Protein AF-A0A955N8J8-F1 (afdb_monomer_lite)

pLDDT: mean 76.8, std 11.46, range [39.5, 91.5]

Radius of gyration: 20.12 Å; chains: 1; bounding box: 61×29×52 Å

Secondary structure (DSSP, 8-state):
-HHHHHTTHHHHHHHHHHHHHHH-HHHHHHHHSSHHHHHHHHHHHHHHHHHHHHHHHHHHHHHTSTTTHHHHHHHHHHHHHHHHHHHHHH--SS----HHHHHHTTSSS-TTTHHHHSHHHHHHHHHHHHHHHHHHHHHHHHTT----STTHHHHHHHH-

Sequence (160 aa):
LGVAFLIPLPFAGYWLMREVYAYRQQMGITLMGGLLAWLFIIQATMIGILFLTTNYYLWQALGRMTGGERFQKYIKYLVFILVVGLLVFITPHTIVMTPAELKAMGGQQHPVLGNYGVMSAKNGGINAIIMTTVLSFIWYQRGNRVPTVSWAKFGNIFMG

Structure (mmCIF, N/CA/C/O backbone):
data_AF-A0A955N8J8-F1
#
_entry.id   AF-A0A955N8J8-F1
#
loop_
_atom_site.group_PDB
_atom_site.id
_atom_site.type_symbol
_atom_site.label_atom_id
_atom_site.label_alt_id
_atom_site.label_comp_id
_atom_site.label_asym_id
_atom_site.label_entity_id
_atom_site.label_seq_id
_atom_site.pdbx_PDB_ins_code
_atom_site.Cartn_x
_atom_site.Cartn_y
_atom_site.Cartn_z
_atom_site.occupancy
_atom_site.B_iso_or_equiv
_atom_site.auth_seq_id
_atom_site.auth_comp_id
_atom_site.auth_asym_id
_atom_site.auth_atom_id
_atom_site.pdbx_PDB_model_num
ATOM 1 N N . LEU A 1 1 ? -12.964 12.298 6.471 1.00 57.78 1 LEU A N 1
ATOM 2 C CA . LEU A 1 1 ? -12.654 13.138 5.292 1.00 57.78 1 LEU A CA 1
ATOM 3 C C . LEU A 1 1 ? -11.274 12.816 4.716 1.00 57.78 1 LEU A C 1
ATOM 5 O O . LEU A 1 1 ? -11.236 12.391 3.574 1.00 57.78 1 LEU A O 1
ATOM 9 N N . GLY A 1 2 ? -10.181 12.878 5.492 1.00 69.94 2 GLY A N 1
ATOM 10 C CA . GLY A 1 2 ? -8.813 12.610 4.991 1.00 69.94 2 GLY A CA 1
ATOM 11 C C . GLY A 1 2 ? -8.597 11.276 4.251 1.00 69.94 2 GLY A C 1
ATOM 12 O O . GLY A 1 2 ? -7.983 11.261 3.194 1.00 69.94 2 GLY A O 1
ATOM 13 N N . VAL A 1 3 ? -9.175 10.170 4.738 1.00 75.25 3 VAL A N 1
ATOM 14 C CA . VAL A 1 3 ? -9.024 8.835 4.115 1.00 75.25 3 VAL A CA 1
ATOM 15 C C . VAL A 1 3 ? -9.585 8.773 2.686 1.00 75.25 3 VAL A C 1
ATOM 17 O O . VAL A 1 3 ? -9.039 8.069 1.843 1.00 75.25 3 VAL A O 1
ATOM 20 N N . ALA A 1 4 ? -10.640 9.535 2.382 1.00 76.44 4 ALA A N 1
ATOM 21 C CA . ALA A 1 4 ? -11.253 9.532 1.053 1.00 76.44 4 ALA A CA 1
ATOM 22 C C . ALA A 1 4 ? -10.333 10.154 -0.015 1.00 76.44 4 ALA A C 1
ATOM 24 O O . ALA A 1 4 ? -10.355 9.725 -1.165 1.00 76.44 4 ALA A O 1
ATOM 25 N N . PHE A 1 5 ? -9.476 11.104 0.375 1.00 82.31 5 PHE A N 1
ATOM 26 C CA . PHE A 1 5 ? -8.500 11.730 -0.520 1.00 82.31 5 PHE A CA 1
ATOM 27 C C . PHE A 1 5 ? -7.321 10.814 -0.875 1.00 82.31 5 PHE A C 1
ATOM 29 O O . PHE A 1 5 ? -6.619 11.088 -1.843 1.00 82.31 5 PHE A O 1
ATOM 36 N N . LEU A 1 6 ? -7.115 9.712 -0.143 1.00 82.81 6 LEU A N 1
ATOM 37 C CA . LEU A 1 6 ? -6.054 8.745 -0.447 1.00 82.81 6 LEU A CA 1
ATOM 38 C C . LEU A 1 6 ? -6.413 7.817 -1.613 1.00 82.81 6 LEU A C 1
ATOM 40 O O . LEU A 1 6 ? -5.524 7.351 -2.318 1.00 82.81 6 LEU A O 1
ATOM 44 N N . ILE A 1 7 ? -7.707 7.563 -1.833 1.00 84.25 7 ILE A N 1
ATOM 45 C CA . ILE A 1 7 ? -8.207 6.644 -2.866 1.00 84.25 7 ILE A CA 1
ATOM 46 C C . ILE A 1 7 ? -7.763 7.043 -4.285 1.00 84.25 7 ILE A C 1
ATOM 48 O O . ILE A 1 7 ? -7.308 6.156 -4.998 1.00 84.25 7 ILE A O 1
ATOM 52 N N . PRO A 1 8 ? -7.849 8.314 -4.729 1.00 85.06 8 PRO A N 1
ATOM 53 C CA . PRO A 1 8 ? -7.449 8.689 -6.088 1.00 85.06 8 PRO A CA 1
ATOM 54 C C . PRO A 1 8 ? -5.929 8.707 -6.331 1.00 85.06 8 PRO A C 1
ATOM 56 O O . PRO A 1 8 ? -5.512 8.658 -7.488 1.00 85.06 8 PRO A O 1
ATOM 59 N N . LEU A 1 9 ? -5.091 8.759 -5.285 1.00 84.94 9 LEU A N 1
ATOM 60 C CA . LEU A 1 9 ? -3.635 8.933 -5.424 1.00 84.94 9 LEU A CA 1
ATOM 61 C C . LEU A 1 9 ? -2.956 7.880 -6.318 1.00 84.94 9 LEU A C 1
ATOM 63 O O . LEU A 1 9 ? -2.168 8.270 -7.181 1.00 84.94 9 LEU A O 1
ATOM 67 N N . PRO A 1 10 ? -3.253 6.573 -6.196 1.00 82.25 10 PRO A N 1
ATOM 68 C CA . PRO A 1 10 ? -2.631 5.567 -7.049 1.00 82.25 10 PRO A CA 1
ATOM 69 C C . PRO A 1 10 ? -3.097 5.653 -8.506 1.00 82.25 10 PRO A C 1
ATOM 71 O O . PRO A 1 10 ? -2.347 5.290 -9.406 1.00 82.25 10 PRO A O 1
ATOM 74 N N . PHE A 1 11 ? -4.315 6.146 -8.755 1.00 82.88 11 PHE A N 1
ATOM 75 C CA . PHE A 1 11 ? -4.902 6.219 -10.096 1.00 82.88 11 PHE A CA 1
ATOM 76 C C . PHE A 1 11 ? -4.334 7.364 -10.936 1.00 82.88 11 PHE A C 1
ATOM 78 O O . PHE A 1 11 ? -4.260 7.238 -12.157 1.00 82.88 11 PHE A O 1
ATOM 85 N N . ALA A 1 12 ? -3.878 8.448 -10.302 1.00 83.88 12 ALA A N 1
ATOM 86 C CA . ALA A 1 12 ? -3.279 9.584 -11.001 1.00 83.88 12 ALA A CA 1
ATOM 87 C C . ALA A 1 12 ? -2.066 9.167 -11.857 1.00 83.88 12 ALA A C 1
ATOM 89 O O . ALA A 1 12 ? -1.945 9.584 -13.009 1.00 83.88 12 ALA A O 1
ATOM 90 N N . GLY A 1 13 ? -1.212 8.279 -11.332 1.00 79.00 13 GLY A N 1
ATOM 91 C CA . GLY A 1 13 ? -0.066 7.739 -12.069 1.00 79.00 13 GLY A CA 1
ATOM 92 C C . GLY A 1 13 ? -0.472 6.883 -13.273 1.00 79.00 13 GLY A C 1
ATOM 93 O O . GLY A 1 13 ? 0.113 7.015 -14.347 1.00 79.00 13 GLY A O 1
ATOM 94 N N . TYR A 1 14 ? -1.516 6.057 -13.136 1.00 82.44 14 TYR A N 1
ATOM 95 C CA . TYR A 1 14 ? -2.052 5.269 -14.254 1.00 82.44 14 TYR A CA 1
ATOM 96 C C . TYR A 1 14 ? -2.639 6.155 -15.352 1.00 82.44 14 TYR A C 1
ATOM 98 O O . TYR A 1 14 ? -2.435 5.877 -16.534 1.00 82.44 14 TYR A O 1
ATOM 106 N N . TRP A 1 15 ? -3.338 7.227 -14.971 1.00 84.38 15 TRP A N 1
ATOM 107 C CA . TRP A 1 15 ? -3.899 8.170 -15.931 1.00 84.38 15 TRP A CA 1
ATOM 108 C C . TRP A 1 15 ? -2.799 8.875 -16.719 1.00 84.38 15 TRP A C 1
ATOM 110 O O . TRP A 1 15 ? -2.824 8.855 -17.947 1.00 84.38 15 TRP A O 1
ATOM 120 N N . LEU A 1 16 ? -1.793 9.418 -16.024 1.00 84.88 16 LEU A N 1
ATOM 121 C CA . LEU A 1 16 ? -0.631 10.042 -16.658 1.00 84.88 16 LEU A CA 1
ATOM 122 C C . LEU A 1 16 ? 0.014 9.095 -17.672 1.00 84.88 16 LEU A C 1
ATOM 124 O O . LEU A 1 16 ? 0.294 9.480 -18.804 1.00 84.88 16 LEU A O 1
ATOM 128 N N . MET A 1 17 ? 0.202 7.837 -17.280 1.00 80.81 17 MET A N 1
ATOM 129 C CA . MET A 1 17 ? 0.842 6.857 -18.139 1.00 80.81 17 MET A CA 1
ATOM 130 C C . MET A 1 17 ? 0.011 6.542 -19.384 1.00 80.81 17 MET A C 1
ATOM 132 O O . MET A 1 17 ? 0.559 6.454 -20.482 1.00 80.81 17 MET A O 1
ATOM 136 N N . ARG A 1 18 ? -1.313 6.424 -19.233 1.00 84.00 18 ARG A N 1
ATOM 137 C CA . ARG A 1 18 ? -2.235 6.216 -20.355 1.00 84.00 18 ARG A CA 1
ATOM 138 C C . ARG A 1 18 ? -2.152 7.357 -21.368 1.00 84.00 18 ARG A C 1
ATOM 140 O O . ARG A 1 18 ? -2.049 7.089 -22.561 1.00 84.00 18 ARG A O 1
ATOM 147 N N . GLU A 1 19 ? -2.163 8.602 -20.900 1.00 85.75 19 GLU A 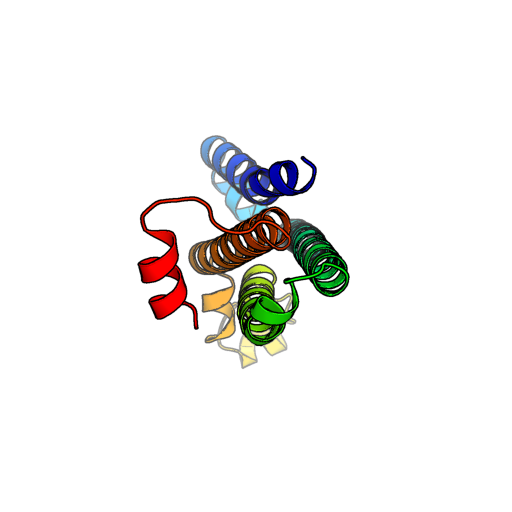N 1
ATOM 148 C CA . GLU A 1 19 ? -2.093 9.781 -21.772 1.00 85.75 19 GLU A CA 1
ATOM 149 C C . GLU A 1 19 ? -0.740 9.876 -22.497 1.00 85.75 19 GLU A C 1
ATOM 151 O O . GLU A 1 19 ? -0.690 10.135 -23.700 1.00 85.75 19 GLU A O 1
ATOM 156 N N . VAL A 1 20 ? 0.371 9.576 -21.812 1.00 84.06 20 VAL A N 1
ATOM 157 C CA . VAL A 1 20 ? 1.703 9.552 -22.442 1.00 84.06 20 VAL A CA 1
ATOM 158 C C . VAL A 1 20 ? 1.795 8.468 -23.519 1.00 84.06 20 VAL A C 1
ATOM 160 O O . VAL A 1 20 ? 2.328 8.726 -24.601 1.00 84.06 20 VAL A O 1
ATOM 163 N N . TYR A 1 21 ? 1.261 7.270 -23.258 1.00 81.75 21 TYR A N 1
ATOM 164 C CA . TYR A 1 21 ? 1.227 6.194 -24.253 1.00 81.75 21 TYR A CA 1
ATOM 165 C C . TYR A 1 21 ? 0.371 6.545 -25.468 1.00 81.75 21 TYR A C 1
ATOM 167 O O . TYR A 1 21 ? 0.775 6.227 -26.587 1.00 81.75 21 TYR A O 1
ATOM 175 N N . ALA A 1 22 ? -0.771 7.206 -25.255 1.00 84.19 22 ALA A N 1
ATOM 176 C CA . ALA A 1 22 ? -1.649 7.660 -26.328 1.00 84.19 22 ALA A CA 1
ATOM 177 C C . ALA A 1 22 ? -0.980 8.730 -27.205 1.00 84.19 22 ALA A C 1
ATOM 179 O O . ALA A 1 22 ? -1.154 8.721 -28.421 1.00 84.19 22 ALA A O 1
ATOM 180 N N . TYR A 1 23 ? -0.180 9.618 -26.607 1.00 86.75 23 TYR A N 1
ATOM 181 C CA . TYR A 1 23 ? 0.554 10.644 -27.345 1.00 86.75 23 TYR A CA 1
ATOM 182 C C . TYR A 1 23 ? 1.749 10.073 -28.124 1.00 86.75 23 TYR A C 1
ATOM 184 O O . TYR A 1 23 ? 1.931 10.379 -29.303 1.00 86.75 23 TYR A O 1
ATOM 192 N N . ARG A 1 24 ? 2.595 9.247 -27.484 1.00 84.62 24 ARG A N 1
ATOM 193 C CA . ARG A 1 24 ? 3.730 8.598 -28.159 1.00 84.62 24 ARG A CA 1
ATOM 194 C C . ARG A 1 24 ? 4.190 7.330 -27.443 1.00 84.62 24 ARG A C 1
ATOM 196 O O . ARG A 1 24 ? 4.813 7.377 -26.382 1.00 84.62 24 ARG A O 1
ATOM 203 N N . GLN A 1 25 ? 4.019 6.194 -28.113 1.00 78.75 25 GLN A N 1
ATOM 204 C CA . GLN A 1 25 ? 4.330 4.868 -27.571 1.00 78.75 25 GLN A CA 1
ATOM 205 C C . GLN A 1 25 ? 5.802 4.705 -27.153 1.00 78.75 25 GLN A C 1
ATOM 207 O O . GLN A 1 25 ? 6.094 4.125 -26.109 1.00 78.75 25 GLN A O 1
ATOM 212 N N . GLN A 1 26 ? 6.734 5.283 -27.919 1.00 77.44 26 GLN A N 1
ATOM 213 C CA . GLN A 1 26 ? 8.164 5.229 -27.607 1.00 77.44 26 GLN A CA 1
ATOM 214 C C . GLN A 1 26 ? 8.522 6.011 -26.337 1.00 77.44 26 GLN A C 1
ATOM 216 O O . GLN A 1 26 ? 9.346 5.542 -25.559 1.00 77.44 26 GLN A O 1
ATOM 221 N N . MET A 1 27 ? 7.860 7.147 -26.078 1.00 78.19 27 MET A N 1
ATOM 222 C CA . MET A 1 27 ? 8.048 7.860 -24.810 1.00 78.19 27 MET A CA 1
ATOM 223 C C . MET A 1 27 ? 7.496 7.053 -23.641 1.00 78.19 27 MET A C 1
ATOM 225 O O . MET A 1 27 ? 8.148 6.984 -22.607 1.00 78.19 27 MET A O 1
ATOM 229 N N . GLY A 1 28 ? 6.350 6.387 -23.815 1.00 72.88 28 GLY A N 1
ATOM 230 C CA . GLY A 1 28 ? 5.793 5.509 -22.787 1.00 72.88 28 GLY A CA 1
ATOM 231 C C . GLY A 1 28 ? 6.743 4.370 -22.397 1.00 72.88 28 GLY A C 1
ATOM 232 O O . GLY A 1 28 ? 6.953 4.123 -21.212 1.00 72.88 28 GLY A O 1
ATOM 233 N N . ILE A 1 29 ? 7.398 3.733 -23.375 1.00 73.56 29 ILE A N 1
ATOM 234 C CA . ILE A 1 29 ? 8.401 2.684 -23.120 1.00 73.56 29 ILE A CA 1
ATOM 235 C C . ILE A 1 29 ? 9.606 3.240 -22.347 1.00 73.56 29 ILE A C 1
ATOM 237 O O . ILE A 1 29 ? 10.036 2.620 -21.380 1.00 73.56 29 ILE A O 1
ATOM 241 N N . THR A 1 30 ? 10.123 4.418 -22.707 1.00 74.69 30 THR A N 1
ATOM 242 C CA . THR A 1 30 ? 11.234 5.063 -21.977 1.00 74.69 30 THR A CA 1
ATOM 243 C C . THR A 1 30 ? 10.845 5.484 -20.556 1.00 74.69 30 THR A C 1
ATOM 245 O O . THR A 1 30 ? 11.672 5.479 -19.649 1.00 74.69 30 THR A O 1
ATOM 248 N N . LEU A 1 31 ? 9.580 5.837 -20.333 1.00 73.62 31 LEU A N 1
ATOM 249 C CA . LEU A 1 31 ? 9.079 6.226 -19.016 1.00 73.62 31 LEU A CA 1
ATOM 250 C C . LEU A 1 31 ? 8.874 5.000 -18.102 1.00 73.62 31 LEU A C 1
ATOM 252 O O . LEU A 1 31 ? 9.074 5.096 -16.893 1.00 73.62 31 LEU A O 1
ATOM 256 N N . MET A 1 32 ? 8.549 3.836 -18.684 1.00 70.31 32 MET A N 1
ATOM 257 C CA . MET A 1 32 ? 8.460 2.548 -17.976 1.00 70.31 32 MET A CA 1
ATOM 258 C C . MET A 1 32 ? 9.785 1.782 -17.866 1.00 70.31 32 MET A C 1
ATOM 260 O O . MET A 1 32 ? 9.885 0.879 -17.039 1.00 70.31 32 MET A O 1
ATOM 264 N N . GLY A 1 33 ? 10.787 2.111 -18.681 1.00 67.38 33 GLY A N 1
ATOM 265 C CA . GLY A 1 33 ? 12.074 1.422 -18.728 1.00 67.38 33 GLY A CA 1
ATOM 266 C C . GLY A 1 33 ? 13.240 2.388 -18.552 1.00 67.38 33 GLY A C 1
ATOM 267 O O . GLY A 1 33 ? 13.506 3.208 -19.425 1.00 67.38 33 GLY A O 1
ATOM 268 N N . GLY A 1 34 ? 13.966 2.272 -17.437 1.00 72.94 34 GLY A N 1
ATOM 269 C CA . GLY A 1 34 ? 15.166 3.070 -17.151 1.00 72.94 34 GLY A CA 1
ATOM 270 C C . GLY A 1 34 ? 15.050 3.909 -15.877 1.00 72.94 34 GLY A C 1
ATOM 271 O O . GLY A 1 34 ? 14.330 3.547 -14.950 1.00 72.94 34 GLY A O 1
ATOM 272 N N . LEU A 1 35 ? 15.771 5.035 -15.813 1.00 71.38 35 LEU A N 1
ATOM 273 C CA . LEU A 1 35 ? 15.849 5.891 -14.615 1.00 71.38 35 LEU A CA 1
ATOM 274 C C . LEU A 1 35 ? 14.495 6.488 -14.198 1.00 71.38 35 LEU A C 1
ATOM 276 O O . LEU A 1 35 ? 14.226 6.616 -13.007 1.00 71.38 35 LEU A O 1
ATOM 280 N N . LEU A 1 36 ? 13.619 6.814 -15.154 1.00 74.56 36 LEU A N 1
ATOM 281 C CA . LEU A 1 36 ? 12.302 7.383 -14.847 1.00 74.56 36 LEU A CA 1
ATOM 282 C C . LEU A 1 36 ? 11.386 6.379 -14.135 1.00 74.56 36 LEU A C 1
ATOM 284 O O . LEU A 1 36 ? 10.647 6.774 -13.237 1.00 74.56 36 LEU A O 1
ATOM 288 N N . ALA A 1 37 ? 11.495 5.081 -14.435 1.00 76.06 37 ALA A N 1
ATOM 289 C CA . ALA A 1 37 ? 10.721 4.038 -13.761 1.00 76.06 37 ALA A CA 1
ATOM 290 C C . ALA A 1 37 ? 11.006 3.983 -12.247 1.00 76.06 37 ALA A C 1
ATOM 292 O O . ALA A 1 37 ? 10.112 3.696 -11.449 1.00 76.06 37 ALA A O 1
ATOM 293 N N . TRP A 1 38 ? 12.228 4.328 -11.831 1.00 77.38 38 TRP A N 1
ATOM 294 C CA . TRP A 1 38 ? 12.602 4.405 -10.418 1.00 77.38 38 TRP A CA 1
ATOM 295 C C . TRP A 1 38 ? 11.912 5.546 -9.678 1.00 77.38 38 TRP A C 1
ATOM 297 O O . TRP A 1 38 ? 11.535 5.371 -8.521 1.00 77.38 38 TRP A O 1
ATOM 307 N N . LEU A 1 39 ? 11.655 6.675 -10.345 1.00 82.62 39 LEU A N 1
ATOM 308 C CA . LEU A 1 39 ? 10.864 7.758 -9.756 1.00 82.62 39 LEU A CA 1
ATOM 309 C C . LEU A 1 39 ? 9.427 7.303 -9.466 1.00 82.62 39 LEU A C 1
ATOM 311 O O . LEU A 1 39 ? 8.884 7.627 -8.410 1.00 82.62 39 LEU A O 1
ATOM 315 N N . PHE A 1 40 ? 8.833 6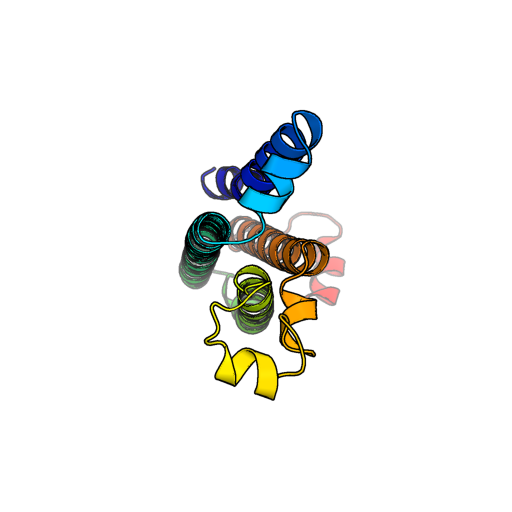.483 -10.340 1.00 80.06 40 PHE A N 1
ATOM 316 C CA . PHE A 1 40 ? 7.517 5.884 -10.086 1.00 80.06 40 PHE A CA 1
ATOM 317 C C . PHE A 1 40 ? 7.538 4.888 -8.928 1.00 80.06 40 PHE A C 1
ATOM 319 O O . PHE A 1 40 ? 6.581 4.835 -8.160 1.00 80.06 40 PHE A O 1
ATOM 326 N N . ILE A 1 41 ? 8.620 4.123 -8.762 1.00 82.88 41 ILE A N 1
ATOM 327 C CA . ILE A 1 41 ? 8.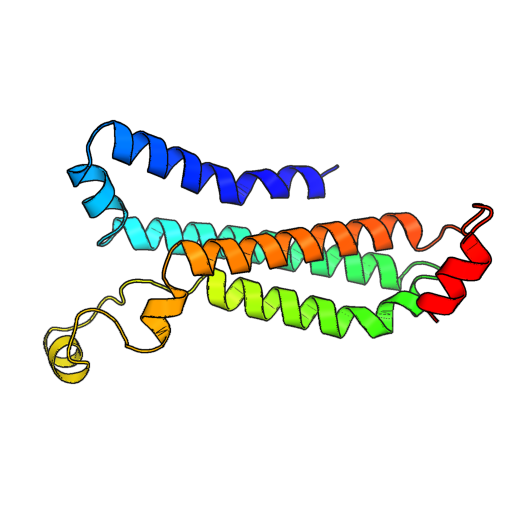777 3.214 -7.616 1.00 82.88 41 ILE A CA 1
ATOM 328 C C . ILE A 1 41 ? 8.887 4.006 -6.306 1.00 82.88 41 ILE A C 1
ATOM 330 O O . ILE A 1 41 ? 8.258 3.637 -5.312 1.00 82.88 41 ILE A O 1
ATOM 334 N N . ILE A 1 42 ? 9.621 5.122 -6.300 1.00 86.81 42 ILE A N 1
ATOM 335 C CA . ILE A 1 42 ? 9.704 6.012 -5.134 1.00 86.81 42 ILE A CA 1
ATOM 336 C C . ILE A 1 42 ? 8.319 6.585 -4.808 1.00 86.81 42 ILE A C 1
ATOM 338 O O . ILE A 1 42 ? 7.885 6.496 -3.660 1.00 86.81 42 ILE A O 1
ATOM 342 N N . GLN A 1 43 ? 7.578 7.086 -5.804 1.00 86.12 43 GLN A N 1
ATOM 343 C CA . GLN A 1 43 ? 6.209 7.567 -5.587 1.00 86.12 43 GLN A CA 1
ATOM 344 C C . GLN A 1 43 ? 5.274 6.469 -5.064 1.00 86.12 43 GLN A C 1
ATOM 346 O O . GLN A 1 43 ? 4.537 6.696 -4.105 1.00 86.12 43 GLN A O 1
ATOM 351 N N . ALA A 1 44 ? 5.323 5.269 -5.645 1.00 86.06 44 ALA A N 1
ATOM 352 C CA . ALA A 1 44 ? 4.550 4.122 -5.179 1.00 86.06 44 ALA A CA 1
ATOM 353 C C . ALA A 1 44 ? 4.872 3.787 -3.712 1.00 86.06 44 ALA A C 1
ATOM 355 O O . ALA A 1 44 ? 3.970 3.549 -2.910 1.00 86.06 44 ALA A O 1
ATOM 356 N N . THR A 1 45 ? 6.147 3.857 -3.328 1.00 88.44 45 THR A N 1
ATOM 357 C CA . THR A 1 45 ? 6.585 3.638 -1.944 1.00 88.44 45 THR A CA 1
ATOM 358 C C . THR A 1 45 ? 6.025 4.706 -1.001 1.00 88.44 45 THR A C 1
ATOM 360 O O . THR A 1 45 ? 5.493 4.370 0.056 1.00 88.44 45 THR A O 1
ATOM 363 N N . MET A 1 46 ? 6.054 5.983 -1.397 1.00 89.19 46 MET A N 1
ATOM 364 C CA . MET A 1 46 ? 5.462 7.078 -0.615 1.00 89.19 46 MET A CA 1
ATOM 365 C C . MET A 1 46 ? 3.952 6.891 -0.415 1.00 89.19 46 MET A C 1
ATOM 367 O O . MET A 1 46 ? 3.455 7.031 0.703 1.00 89.19 46 MET A O 1
ATOM 371 N N . ILE A 1 47 ? 3.223 6.514 -1.472 1.00 89.69 47 ILE A N 1
ATOM 372 C CA . ILE A 1 47 ? 1.790 6.195 -1.393 1.00 89.69 47 ILE A CA 1
ATOM 373 C C . ILE A 1 47 ? 1.557 5.008 -0.447 1.00 89.69 47 ILE A C 1
ATOM 375 O O . ILE A 1 47 ? 0.682 5.073 0.416 1.00 89.69 47 ILE A O 1
ATOM 379 N N . GLY A 1 48 ? 2.366 3.949 -0.550 1.00 87.88 48 GLY A N 1
ATOM 380 C CA . GLY A 1 48 ? 2.298 2.793 0.346 1.00 87.88 48 GLY A CA 1
ATOM 381 C C . GLY A 1 48 ? 2.464 3.177 1.820 1.00 87.88 48 GLY A C 1
ATOM 382 O O . GLY A 1 48 ? 1.674 2.749 2.663 1.00 87.88 48 GLY A O 1
ATOM 383 N N . ILE A 1 49 ? 3.430 4.047 2.132 1.00 89.94 49 ILE A N 1
ATOM 384 C CA . ILE A 1 49 ? 3.665 4.553 3.494 1.00 89.94 49 ILE A CA 1
ATOM 385 C C . ILE A 1 49 ? 2.475 5.376 4.003 1.00 89.94 49 ILE A C 1
ATOM 387 O O . ILE A 1 49 ? 2.087 5.228 5.165 1.00 89.94 49 ILE A O 1
ATOM 391 N N . LEU A 1 50 ? 1.858 6.210 3.159 1.00 91.50 50 LEU A N 1
ATOM 392 C CA . LEU A 1 50 ? 0.655 6.964 3.535 1.00 91.50 50 LEU A CA 1
ATOM 393 C C . LEU A 1 50 ? -0.499 6.030 3.914 1.00 91.50 50 LEU A C 1
ATOM 395 O O . LEU A 1 50 ? -1.151 6.241 4.942 1.00 91.50 50 LEU A O 1
ATOM 399 N N . PHE A 1 51 ? -0.728 4.976 3.128 1.00 90.31 51 PHE A N 1
ATOM 400 C CA . PHE A 1 51 ? -1.753 3.978 3.428 1.00 90.31 51 PHE A CA 1
ATOM 401 C C . PHE A 1 51 ? -1.444 3.205 4.712 1.00 90.31 51 PHE A C 1
ATOM 403 O O . PHE A 1 51 ? -2.332 3.053 5.554 1.00 90.31 51 PHE A O 1
ATOM 410 N N . LEU A 1 52 ? -0.198 2.767 4.904 1.00 90.56 52 LEU A N 1
ATOM 411 C CA . LEU A 1 52 ? 0.233 2.070 6.117 1.00 90.56 52 LEU A CA 1
ATOM 412 C C . LEU A 1 52 ? 0.026 2.940 7.365 1.00 90.56 52 LEU A C 1
ATOM 414 O O . LEU A 1 52 ? -0.602 2.504 8.328 1.00 90.56 52 LEU A O 1
ATOM 418 N N . THR A 1 53 ? 0.489 4.189 7.318 1.00 90.31 53 THR A N 1
ATOM 419 C CA . THR A 1 53 ? 0.403 5.136 8.439 1.00 90.31 53 THR A CA 1
ATOM 420 C C . THR A 1 53 ? -1.048 5.479 8.767 1.00 90.31 53 THR A C 1
ATOM 422 O O . THR A 1 53 ? -1.437 5.508 9.934 1.00 90.31 53 THR A O 1
ATOM 425 N N . THR A 1 54 ? -1.881 5.678 7.743 1.00 90.44 54 THR A N 1
ATOM 426 C CA . THR A 1 54 ? -3.312 5.960 7.919 1.00 90.44 54 THR A CA 1
ATOM 427 C C . THR A 1 54 ? -4.039 4.783 8.565 1.00 90.44 54 THR A C 1
ATOM 429 O O . THR A 1 54 ? -4.801 4.983 9.509 1.00 90.44 54 THR A O 1
ATOM 432 N N . ASN A 1 55 ? -3.795 3.552 8.103 1.00 90.38 55 ASN A N 1
ATOM 433 C CA . ASN A 1 55 ? -4.393 2.360 8.711 1.00 90.38 55 ASN A CA 1
ATOM 434 C C . ASN A 1 55 ? -3.926 2.169 10.154 1.00 90.38 55 ASN A C 1
ATOM 436 O O . ASN A 1 55 ? -4.753 1.953 11.037 1.00 90.38 55 ASN A O 1
ATOM 440 N N . TYR A 1 56 ? -2.626 2.328 10.404 1.00 89.50 56 TYR A N 1
ATOM 441 C CA . TYR A 1 56 ? -2.065 2.259 11.747 1.00 89.50 56 TYR A CA 1
ATOM 442 C C . TYR A 1 56 ? -2.728 3.264 12.698 1.00 89.50 56 TYR A C 1
ATOM 444 O O . TYR A 1 56 ? -3.149 2.897 13.796 1.00 89.50 56 TYR A O 1
ATOM 452 N N . TYR A 1 57 ? -2.906 4.512 12.256 1.00 89.19 57 TYR A N 1
ATOM 453 C CA . TYR A 1 57 ? -3.597 5.536 13.035 1.00 89.19 57 TYR A CA 1
ATOM 454 C C . TYR A 1 57 ? -5.056 5.156 13.337 1.00 89.19 57 TYR A C 1
ATOM 456 O O . TYR A 1 57 ? -5.500 5.284 14.479 1.00 89.19 57 TYR A O 1
ATOM 464 N N . LEU A 1 58 ? -5.796 4.639 12.347 1.00 88.06 58 LEU A N 1
ATOM 465 C CA . LEU A 1 58 ? -7.184 4.195 12.533 1.00 88.06 58 LEU A CA 1
ATOM 466 C C . LEU A 1 58 ? -7.294 3.053 13.550 1.00 88.06 58 LEU A C 1
ATOM 468 O O . LEU A 1 58 ? -8.204 3.054 14.377 1.00 88.06 58 LEU A O 1
ATOM 472 N N . TRP A 1 59 ? -6.370 2.095 13.515 1.00 88.06 59 TRP A N 1
ATOM 473 C CA . TRP A 1 59 ? -6.346 0.962 14.441 1.00 88.06 59 TRP A CA 1
ATOM 474 C C . TRP A 1 59 ? -6.002 1.379 15.869 1.00 88.06 59 TRP A C 1
ATOM 476 O O . TRP A 1 59 ? -6.646 0.913 16.810 1.00 88.06 59 TRP A O 1
ATOM 486 N N . GLN A 1 60 ? -5.052 2.301 16.034 1.00 87.31 60 GLN A N 1
ATOM 487 C CA . GLN A 1 60 ? -4.739 2.873 17.342 1.00 87.31 60 GLN A CA 1
ATOM 488 C C . GLN A 1 60 ? -5.918 3.671 17.904 1.00 87.31 60 GLN A C 1
ATOM 490 O O . GLN A 1 60 ? -6.259 3.544 19.079 1.00 87.31 60 GLN A O 1
ATOM 495 N N . ALA A 1 61 ? -6.596 4.452 17.061 1.00 84.56 61 ALA A N 1
ATOM 496 C CA . ALA A 1 61 ? -7.789 5.180 17.469 1.00 84.56 61 ALA A CA 1
ATOM 497 C C . ALA A 1 61 ? -8.935 4.225 17.855 1.00 84.56 61 ALA A C 1
ATOM 499 O O . ALA A 1 61 ? -9.597 4.449 18.865 1.00 84.56 61 ALA A O 1
ATOM 500 N N . LEU A 1 62 ? -9.118 3.126 17.116 1.00 85.38 62 LEU A N 1
ATOM 501 C CA . LEU A 1 62 ? -10.106 2.088 17.421 1.00 85.38 62 LEU A CA 1
ATOM 502 C C . LEU A 1 62 ? -9.811 1.363 18.743 1.00 85.38 62 LEU A C 1
ATOM 504 O O . LEU A 1 62 ? -10.740 1.051 19.481 1.00 85.38 62 LEU A O 1
ATOM 508 N N . GLY A 1 63 ? -8.536 1.133 19.075 1.00 81.50 63 GLY A N 1
ATOM 509 C CA . GLY A 1 63 ? -8.126 0.549 20.358 1.00 81.50 63 GLY A CA 1
ATOM 510 C C . GLY A 1 63 ? -8.450 1.413 21.580 1.00 81.50 63 GLY A C 1
ATOM 511 O O . GLY A 1 63 ? -8.531 0.896 22.686 1.00 81.50 63 GLY A O 1
ATOM 512 N N . ARG A 1 64 ? -8.688 2.716 21.389 1.00 80.19 64 ARG A N 1
ATOM 513 C CA . ARG A 1 64 ? -9.074 3.653 22.457 1.00 80.19 64 ARG A CA 1
ATOM 514 C C . ARG A 1 64 ? -10.593 3.779 22.639 1.00 80.19 64 ARG A C 1
ATOM 516 O O . ARG A 1 64 ? -11.029 4.514 23.520 1.00 80.19 64 ARG A O 1
ATOM 523 N N . MET A 1 65 ? -11.399 3.132 21.793 1.00 78.56 65 MET A N 1
ATOM 524 C CA . MET A 1 65 ? -12.863 3.252 21.786 1.00 78.56 65 MET A CA 1
ATOM 525 C C . MET A 1 65 ? -13.522 2.085 22.533 1.00 78.56 65 MET A C 1
ATOM 527 O O . MET A 1 65 ? -13.185 0.922 22.307 1.00 78.56 65 MET A O 1
ATOM 531 N N . THR A 1 66 ? -14.525 2.380 23.364 1.00 63.91 66 THR A N 1
ATOM 532 C CA . THR A 1 66 ? -15.384 1.374 24.010 1.00 63.91 66 THR A CA 1
ATOM 533 C C . THR A 1 66 ? -16.132 0.558 22.946 1.00 63.91 66 THR A C 1
ATOM 535 O O . THR A 1 66 ? -16.806 1.128 22.097 1.00 63.91 66 THR A O 1
ATOM 538 N N . GLY A 1 67 ? -15.973 -0.772 22.930 1.00 69.00 67 GLY A N 1
ATOM 539 C CA . GLY A 1 67 ? -16.515 -1.653 21.873 1.00 69.00 67 GLY A CA 1
ATOM 540 C C . GLY A 1 67 ? -15.562 -1.937 20.699 1.00 69.00 67 GLY A C 1
ATOM 541 O O . GLY A 1 67 ? -15.825 -2.833 19.890 1.00 69.00 67 GLY A O 1
ATOM 542 N N . GLY A 1 68 ? -14.414 -1.251 20.636 1.00 68.19 68 GLY A N 1
ATOM 543 C CA . GLY A 1 68 ? -13.357 -1.495 19.647 1.00 68.19 68 GLY A CA 1
ATOM 544 C C . GLY A 1 68 ? -12.609 -2.822 19.841 1.00 68.19 68 GLY A C 1
ATOM 545 O O . GLY A 1 68 ? -12.046 -3.359 18.886 1.00 68.19 68 GLY A O 1
ATOM 546 N N . GLU A 1 69 ? -12.664 -3.397 21.046 1.00 74.19 69 GLU A N 1
ATOM 547 C CA . GLU A 1 69 ? -12.015 -4.666 21.411 1.00 74.19 69 GLU A CA 1
ATOM 548 C C . GLU A 1 69 ? -12.421 -5.829 20.496 1.00 74.19 69 GLU A C 1
ATOM 550 O O . GLU A 1 69 ? -11.578 -6.647 20.126 1.00 74.19 69 GLU A O 1
ATOM 555 N N . ARG A 1 70 ? -13.679 -5.859 20.023 1.00 73.69 70 ARG A N 1
ATOM 556 C CA . ARG A 1 70 ? -14.157 -6.914 19.109 1.00 73.69 70 ARG A CA 1
ATOM 557 C C . ARG A 1 70 ? -13.375 -6.956 17.794 1.00 73.69 70 ARG A C 1
ATOM 559 O O . ARG A 1 70 ? -13.248 -8.007 17.174 1.00 73.69 70 ARG A O 1
ATOM 566 N N . PHE A 1 71 ? -12.879 -5.804 17.343 1.00 78.31 71 PHE A N 1
ATOM 567 C CA . PHE A 1 71 ? -12.182 -5.675 16.068 1.00 78.31 71 PHE A CA 1
ATOM 568 C C . PHE A 1 71 ? -10.678 -5.925 16.200 1.00 78.31 71 PHE A C 1
ATOM 570 O O . PHE A 1 71 ? -10.051 -6.314 15.217 1.00 78.31 71 PHE A O 1
ATOM 577 N N . GLN A 1 72 ? -10.105 -5.777 17.402 1.00 78.19 72 GLN A N 1
ATOM 578 C CA . GLN A 1 72 ? -8.667 -5.947 17.659 1.00 78.19 72 GLN A CA 1
ATOM 579 C C . GLN A 1 72 ? -8.141 -7.314 17.198 1.00 78.19 72 GLN A C 1
ATOM 581 O O . GLN A 1 72 ? -7.082 -7.394 16.575 1.00 78.19 72 GLN A O 1
ATOM 586 N N . LYS A 1 73 ? -8.921 -8.389 17.387 1.00 80.12 73 LYS A N 1
ATOM 587 C CA . LYS A 1 73 ? -8.559 -9.744 16.928 1.00 80.12 73 LYS A CA 1
ATOM 588 C C . LYS A 1 73 ? -8.341 -9.826 15.413 1.00 80.12 73 LYS A C 1
ATOM 590 O O . LYS A 1 73 ? -7.526 -10.634 14.963 1.00 80.12 73 LYS A O 1
ATOM 595 N N . TYR A 1 74 ? -9.051 -9.008 14.634 1.00 83.19 74 TYR A N 1
ATOM 596 C CA . TYR A 1 74 ? -9.008 -9.035 13.173 1.00 83.19 74 TYR A CA 1
ATOM 597 C C . TYR A 1 74 ? -7.934 -8.121 12.571 1.00 83.19 74 TYR A C 1
ATOM 599 O O . TYR A 1 74 ? -7.524 -8.341 11.430 1.00 83.19 74 TYR A O 1
ATOM 607 N N . ILE A 1 75 ? -7.425 -7.145 13.332 1.00 85.75 75 ILE A N 1
ATOM 608 C CA . ILE A 1 75 ? -6.420 -6.179 12.857 1.00 85.75 75 ILE A CA 1
ATOM 609 C C . ILE A 1 75 ? -5.167 -6.889 12.330 1.00 85.75 75 ILE A C 1
ATOM 611 O O . ILE A 1 75 ? -4.650 -6.505 11.287 1.00 85.75 75 ILE A O 1
ATOM 615 N N . LYS A 1 76 ? -4.729 -7.988 12.959 1.00 85.88 76 LYS A N 1
ATOM 616 C CA . LYS A 1 76 ? -3.574 -8.778 12.489 1.00 85.88 76 LYS A CA 1
ATOM 617 C C . LYS A 1 76 ? -3.721 -9.298 11.050 1.00 85.88 76 LYS A C 1
ATOM 619 O O . LYS A 1 76 ? -2.744 -9.318 10.307 1.00 85.88 76 LYS A O 1
ATOM 624 N N . TYR A 1 77 ? -4.933 -9.677 10.636 1.00 87.62 77 TYR A N 1
ATOM 625 C CA . TYR A 1 77 ? -5.189 -10.136 9.268 1.00 87.62 77 TYR A CA 1
ATOM 626 C C . TYR A 1 77 ? -5.184 -8.965 8.283 1.00 87.62 77 TYR A C 1
ATOM 628 O O . TYR A 1 77 ? -4.661 -9.094 7.179 1.00 87.62 77 TYR A O 1
ATOM 636 N N . LEU A 1 78 ? -5.704 -7.805 8.695 1.00 87.81 78 LEU A N 1
ATOM 637 C CA . LEU A 1 78 ? -5.646 -6.586 7.887 1.00 87.81 78 LEU A CA 1
ATOM 638 C C . LEU A 1 78 ? -4.212 -6.098 7.689 1.00 87.81 78 LEU A C 1
ATOM 640 O O . LEU A 1 78 ? -3.849 -5.735 6.575 1.00 87.81 78 LEU A O 1
ATOM 644 N N . VAL A 1 79 ? -3.389 -6.147 8.739 1.00 89.62 79 VAL A N 1
ATOM 645 C CA . VAL A 1 79 ? -1.951 -5.861 8.655 1.00 89.62 79 VAL A CA 1
ATOM 646 C C . VAL A 1 79 ? -1.290 -6.795 7.647 1.00 89.62 79 VAL A C 1
ATOM 648 O O . VAL A 1 79 ? -0.569 -6.322 6.776 1.00 89.62 79 VAL A O 1
ATOM 651 N N . PHE A 1 80 ? -1.564 -8.100 7.716 1.00 90.00 80 PHE A N 1
ATOM 652 C CA . PHE A 1 80 ? -0.984 -9.071 6.789 1.00 90.00 80 PHE A CA 1
ATOM 653 C C . PHE A 1 80 ? -1.341 -8.766 5.326 1.00 90.00 80 PHE A C 1
ATOM 655 O O . PHE A 1 80 ? -0.447 -8.672 4.488 1.00 90.00 80 PHE A O 1
ATOM 662 N N . ILE A 1 81 ? -2.626 -8.542 5.025 1.00 90.56 81 ILE A N 1
ATOM 663 C CA . ILE A 1 81 ? -3.084 -8.198 3.667 1.00 90.56 81 ILE A CA 1
ATOM 664 C C . ILE A 1 81 ? -2.430 -6.898 3.188 1.00 90.56 81 ILE A C 1
ATOM 666 O O . ILE A 1 81 ? -1.975 -6.821 2.048 1.00 90.56 81 ILE A O 1
ATOM 670 N N . LEU A 1 82 ? -2.346 -5.890 4.059 1.00 90.81 82 LEU A N 1
ATOM 671 C CA . LEU A 1 82 ? -1.764 -4.595 3.724 1.00 90.81 82 LEU A CA 1
ATOM 672 C C . LEU A 1 82 ? -0.260 -4.704 3.448 1.00 90.81 82 LEU A C 1
ATOM 674 O O . LEU A 1 82 ? 0.212 -4.128 2.473 1.00 90.81 82 LEU A O 1
ATOM 678 N N . VAL A 1 83 ? 0.484 -5.469 4.251 1.00 90.12 83 VAL A N 1
ATOM 679 C CA . VAL A 1 83 ? 1.923 -5.699 4.049 1.00 90.12 83 VAL A CA 1
ATOM 680 C C . VAL A 1 83 ? 2.174 -6.471 2.758 1.00 90.12 83 VAL A C 1
ATOM 682 O O . VAL A 1 83 ? 3.000 -6.047 1.957 1.00 90.12 83 VAL A O 1
ATOM 685 N N . VAL A 1 84 ? 1.439 -7.559 2.509 1.00 89.19 84 VAL A N 1
ATOM 686 C CA . VAL A 1 84 ? 1.579 -8.338 1.267 1.00 89.19 84 VAL A CA 1
ATOM 687 C C . VAL A 1 84 ? 1.223 -7.486 0.046 1.00 89.19 84 VAL A C 1
ATOM 689 O O . VAL A 1 84 ? 1.972 -7.469 -0.929 1.00 89.19 84 VAL A O 1
ATOM 692 N N . GLY A 1 85 ? 0.128 -6.723 0.109 1.00 87.81 85 GLY A N 1
ATOM 693 C CA . GLY A 1 85 ? -0.258 -5.796 -0.954 1.00 87.81 85 GLY A CA 1
ATOM 694 C C . GLY A 1 85 ? 0.805 -4.728 -1.212 1.00 87.81 85 GLY A C 1
ATOM 695 O O . GLY A 1 85 ? 1.104 -4.430 -2.368 1.00 87.81 85 GLY A O 1
ATOM 696 N N . LEU A 1 86 ? 1.422 -4.194 -0.152 1.00 88.00 86 LEU A N 1
ATOM 697 C CA . LEU A 1 86 ? 2.478 -3.186 -0.248 1.00 88.00 86 LEU A CA 1
ATOM 698 C C . LEU A 1 86 ? 3.759 -3.768 -0.847 1.00 88.00 86 LEU A C 1
ATOM 700 O O . LEU A 1 86 ? 4.335 -3.135 -1.726 1.00 88.00 86 LEU A O 1
ATOM 704 N N . LEU A 1 87 ? 4.158 -4.982 -0.454 1.00 86.56 87 LEU A N 1
ATOM 705 C CA . LEU A 1 87 ? 5.300 -5.690 -1.043 1.00 86.56 87 LEU A CA 1
ATOM 706 C C . LEU A 1 87 ? 5.122 -5.889 -2.553 1.00 86.56 87 LEU A C 1
ATOM 708 O O . LEU A 1 87 ? 6.026 -5.577 -3.328 1.00 86.56 87 LEU A O 1
ATOM 712 N N . VAL A 1 88 ? 3.940 -6.333 -2.989 1.00 85.88 88 VAL A N 1
ATOM 713 C CA . VAL A 1 88 ? 3.627 -6.464 -4.422 1.00 85.88 88 VAL A CA 1
ATOM 714 C C . VAL A 1 88 ? 3.648 -5.096 -5.111 1.00 85.88 88 VAL A C 1
ATOM 716 O O . VAL A 1 88 ? 4.219 -4.955 -6.190 1.00 85.88 88 VAL A O 1
ATOM 719 N N . PHE A 1 89 ? 3.089 -4.062 -4.479 1.00 84.94 89 PHE A N 1
ATOM 720 C CA . PHE A 1 89 ? 2.999 -2.724 -5.065 1.00 84.94 89 PHE A CA 1
ATOM 721 C C . PHE A 1 89 ? 4.373 -2.070 -5.305 1.00 84.94 89 PHE A C 1
ATOM 723 O O . PHE A 1 89 ? 4.588 -1.456 -6.356 1.00 84.94 89 PHE A O 1
ATOM 730 N N . ILE A 1 90 ? 5.321 -2.242 -4.376 1.00 83.81 90 ILE A N 1
ATOM 731 C CA . ILE A 1 90 ? 6.677 -1.675 -4.484 1.00 83.81 90 ILE A CA 1
ATOM 732 C C . ILE A 1 90 ? 7.627 -2.507 -5.354 1.00 83.81 90 ILE A C 1
ATOM 734 O O . ILE A 1 90 ? 8.722 -2.040 -5.664 1.00 83.81 90 ILE A O 1
ATOM 738 N N . THR A 1 91 ? 7.244 -3.723 -5.762 1.00 82.25 91 THR A N 1
ATOM 739 C CA . THR A 1 91 ? 8.156 -4.624 -6.478 1.00 82.25 91 THR A CA 1
ATOM 740 C C . THR A 1 91 ? 8.596 -4.008 -7.823 1.00 82.25 91 THR A C 1
ATOM 742 O O . THR A 1 91 ? 7.747 -3.615 -8.637 1.00 82.25 91 THR A O 1
ATOM 745 N N . PRO A 1 92 ? 9.912 -3.874 -8.087 1.00 70.00 92 PRO A N 1
ATOM 746 C CA . PRO A 1 92 ? 10.412 -3.347 -9.354 1.00 70.00 92 PRO A CA 1
ATOM 747 C C . PRO A 1 92 ? 10.225 -4.363 -10.489 1.00 70.00 92 PRO A C 1
ATOM 749 O O . PRO A 1 92 ? 10.469 -5.553 -10.315 1.00 70.00 92 PRO A O 1
ATOM 752 N N . HIS A 1 93 ? 9.833 -3.887 -11.676 1.00 67.25 93 HIS A N 1
ATOM 753 C CA . HIS A 1 93 ? 9.724 -4.741 -12.868 1.00 67.25 93 HIS A CA 1
ATOM 754 C C . HIS A 1 93 ? 11.088 -5.023 -13.516 1.00 67.25 93 HIS A C 1
ATOM 756 O O . HIS A 1 93 ? 11.294 -6.080 -14.111 1.00 67.25 93 HIS A O 1
ATOM 762 N N . THR A 1 94 ? 12.027 -4.090 -13.377 1.00 63.16 94 THR A N 1
ATOM 763 C CA . THR A 1 94 ? 13.391 -4.183 -13.902 1.00 63.16 94 THR A CA 1
ATOM 764 C C . THR A 1 94 ? 14.355 -3.759 -12.805 1.00 63.16 94 THR A C 1
ATOM 766 O O . THR A 1 94 ? 14.242 -2.647 -12.285 1.00 63.16 94 THR A O 1
ATOM 769 N N . ILE A 1 95 ? 15.290 -4.631 -12.442 1.00 66.19 95 ILE A N 1
ATOM 770 C CA . ILE A 1 95 ? 16.342 -4.305 -11.475 1.00 66.19 95 ILE A CA 1
ATOM 771 C C . ILE A 1 95 ? 17.508 -3.700 -12.264 1.00 66.19 95 ILE A C 1
ATOM 773 O O . ILE A 1 95 ? 17.824 -4.165 -13.358 1.00 66.19 95 ILE A O 1
ATOM 777 N N . VAL A 1 96 ? 18.132 -2.646 -11.735 1.00 61.25 96 VAL A N 1
ATOM 778 C CA . VAL A 1 96 ? 19.377 -2.116 -12.307 1.00 61.25 96 VAL A CA 1
ATOM 779 C C . VAL A 1 96 ? 20.452 -3.157 -12.033 1.00 61.25 96 VAL A C 1
ATOM 781 O O . VAL A 1 96 ? 20.824 -3.363 -10.884 1.00 61.25 96 VAL A O 1
ATOM 784 N N . MET A 1 97 ? 20.884 -3.853 -13.080 1.00 61.97 97 MET A N 1
ATOM 785 C CA . MET A 1 97 ? 21.850 -4.946 -12.992 1.00 61.97 97 MET A CA 1
ATOM 786 C C . MET A 1 97 ? 23.114 -4.597 -13.759 1.00 61.97 97 MET A C 1
ATOM 788 O O . MET A 1 97 ? 23.072 -3.949 -14.809 1.00 61.97 97 MET A O 1
ATOM 792 N N . THR A 1 98 ? 24.240 -5.091 -13.262 1.00 66.50 98 THR A N 1
ATOM 793 C CA . THR A 1 98 ? 25.486 -5.113 -14.021 1.00 66.50 98 THR A CA 1
ATOM 794 C C . THR A 1 98 ? 25.412 -6.157 -15.150 1.00 66.50 98 THR A C 1
ATOM 796 O O . THR A 1 98 ? 24.655 -7.130 -15.060 1.00 66.50 98 THR A O 1
ATOM 799 N N . PRO A 1 99 ? 26.216 -6.023 -16.224 1.00 61.38 99 PRO A N 1
ATOM 800 C CA . PRO A 1 99 ? 26.225 -6.991 -17.328 1.00 61.38 99 PRO A CA 1
ATOM 801 C C . PRO A 1 99 ? 26.532 -8.438 -16.895 1.00 61.38 99 PRO A C 1
ATOM 803 O O . PRO A 1 99 ? 26.087 -9.385 -17.543 1.00 61.38 99 PRO A O 1
ATOM 806 N N . ALA A 1 100 ? 27.272 -8.618 -15.795 1.00 64.31 100 ALA A N 1
ATOM 807 C CA . ALA A 1 100 ? 27.594 -9.928 -15.228 1.00 64.31 100 ALA A CA 1
ATOM 808 C C . ALA A 1 100 ? 26.373 -10.593 -14.564 1.00 64.31 100 ALA A C 1
ATOM 810 O O . ALA A 1 100 ? 26.117 -11.777 -14.779 1.00 64.31 100 ALA A O 1
ATOM 811 N N . GLU A 1 101 ? 25.583 -9.822 -13.817 1.00 61.75 101 GLU A N 1
ATOM 812 C CA . GLU A 1 101 ? 24.352 -10.286 -13.166 1.00 61.75 101 GLU A CA 1
ATOM 813 C C . GLU A 1 101 ? 23.254 -10.592 -14.190 1.00 61.75 101 GLU A C 1
ATOM 815 O O . GLU A 1 101 ? 22.534 -11.579 -14.053 1.00 61.75 101 GLU A O 1
ATOM 820 N N . LEU A 1 102 ? 23.188 -9.805 -15.268 1.00 61.25 102 LEU A N 1
ATOM 821 C CA . LEU A 1 102 ? 22.274 -10.031 -16.387 1.00 61.25 102 LEU A CA 1
ATOM 822 C C . LEU A 1 102 ? 22.515 -11.395 -17.056 1.00 61.25 102 LEU A C 1
ATOM 824 O O . LEU A 1 102 ? 21.573 -12.115 -17.391 1.00 61.25 102 LEU A O 1
ATOM 828 N N . LYS A 1 103 ? 23.791 -11.765 -17.222 1.00 60.41 103 LYS A N 1
ATOM 829 C CA . LYS A 1 103 ? 24.195 -13.061 -17.779 1.00 60.41 103 LYS A CA 1
ATOM 830 C C . LYS A 1 103 ? 23.906 -14.211 -16.808 1.00 60.41 103 LYS A C 1
ATOM 832 O O . LYS A 1 103 ? 23.510 -15.282 -17.256 1.00 60.41 103 LYS A O 1
ATOM 837 N N . ALA A 1 104 ? 24.064 -13.988 -15.502 1.00 64.88 104 ALA A N 1
ATOM 838 C CA . ALA A 1 104 ? 23.774 -14.982 -14.467 1.00 64.88 104 ALA A CA 1
ATOM 839 C C . ALA A 1 104 ? 22.267 -15.251 -14.284 1.00 64.88 104 ALA A C 1
ATOM 841 O O . ALA A 1 104 ? 21.882 -16.372 -13.965 1.00 64.88 104 ALA A O 1
ATOM 842 N N . MET A 1 105 ? 21.411 -14.251 -14.515 1.00 58.59 105 MET A N 1
ATOM 843 C CA . MET A 1 1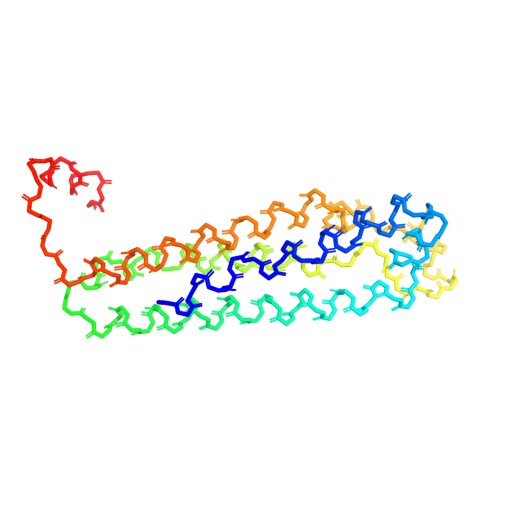05 ? 19.951 -14.379 -14.393 1.00 58.59 105 MET A CA 1
ATOM 844 C C . MET A 1 105 ? 19.244 -14.867 -15.662 1.00 58.59 105 MET A C 1
ATOM 846 O O . MET A 1 105 ? 18.042 -15.119 -15.626 1.00 58.59 105 MET A O 1
ATOM 850 N N . GLY A 1 106 ? 19.962 -15.024 -16.778 1.00 61.88 106 GLY A N 1
ATOM 851 C CA . GLY A 1 106 ? 19.391 -15.520 -18.034 1.00 61.88 106 GLY A CA 1
ATOM 852 C C . GLY A 1 106 ? 18.415 -14.551 -18.717 1.00 61.88 106 GLY A C 1
ATOM 853 O O . GLY A 1 106 ? 17.707 -14.954 -19.637 1.00 61.88 106 GLY A O 1
ATOM 854 N N . GLY A 1 107 ? 18.370 -13.280 -18.296 1.00 64.00 107 GLY A N 1
ATOM 855 C CA . GLY A 1 107 ? 17.476 -12.262 -18.850 1.00 64.00 107 GLY A CA 1
ATOM 856 C C . GLY A 1 107 ? 17.456 -10.955 -18.047 1.00 64.00 107 GLY A C 1
ATOM 857 O O . GLY A 1 107 ? 18.046 -10.856 -16.977 1.00 64.00 107 GLY A O 1
ATOM 858 N N . GLN A 1 108 ? 16.746 -9.941 -18.562 1.00 59.22 108 GLN A N 1
ATOM 859 C CA . GLN A 1 108 ? 16.549 -8.636 -17.894 1.00 59.22 108 GLN A CA 1
ATOM 860 C C . GLN A 1 108 ? 15.587 -8.680 -16.693 1.00 59.22 108 GLN A C 1
ATOM 862 O O . GLN A 1 108 ? 15.457 -7.691 -15.972 1.00 59.22 108 GLN A O 1
ATOM 867 N N . GLN A 1 109 ? 14.887 -9.796 -16.480 1.00 58.88 109 GLN A N 1
ATOM 868 C CA . GLN A 1 109 ? 13.871 -9.945 -15.440 1.00 58.88 109 GLN A CA 1
ATOM 869 C C . GLN A 1 109 ? 14.129 -11.206 -14.622 1.00 58.88 109 GLN A C 1
ATOM 871 O O . GLN A 1 109 ? 14.413 -12.266 -15.173 1.00 58.88 109 GLN A O 1
ATOM 876 N N . HIS A 1 110 ? 13.982 -11.096 -13.302 1.00 61.53 110 HIS A N 1
ATOM 877 C CA . HIS A 1 110 ? 14.059 -12.255 -12.422 1.00 61.53 110 HIS A CA 1
ATOM 878 C C . HIS A 1 110 ? 12.787 -13.111 -12.588 1.00 61.53 110 HIS A C 1
ATOM 880 O O . HIS A 1 110 ? 11.689 -12.565 -12.454 1.00 61.53 110 HIS A O 1
ATOM 886 N N . PRO A 1 111 ? 12.888 -14.436 -12.801 1.00 60.22 111 PRO A N 1
ATOM 887 C CA . PRO A 1 111 ? 11.761 -15.287 -13.210 1.00 60.22 111 PRO A CA 1
ATOM 888 C C . PRO A 1 111 ? 10.577 -15.302 -12.228 1.00 60.22 111 PRO A C 1
ATOM 890 O O . PRO A 1 111 ? 9.439 -15.517 -12.630 1.00 60.22 111 PRO A O 1
ATOM 893 N N . VAL A 1 112 ? 10.828 -15.034 -10.942 1.00 62.44 112 VAL A N 1
ATOM 894 C CA . VAL A 1 112 ? 9.780 -14.952 -9.904 1.00 62.44 112 VAL A CA 1
ATOM 895 C C . VAL A 1 112 ? 9.354 -13.510 -9.596 1.00 62.44 112 VAL A C 1
ATOM 897 O O . VAL A 1 112 ? 8.167 -13.226 -9.483 1.00 62.44 112 VAL A O 1
ATOM 900 N N . LEU A 1 113 ? 10.304 -12.575 -9.481 1.00 61.25 113 LEU A N 1
ATOM 901 C CA . LEU A 1 113 ? 10.043 -11.188 -9.065 1.00 61.25 113 LEU A CA 1
ATOM 902 C C . LEU A 1 113 ? 9.496 -10.339 -10.222 1.00 61.25 113 LEU A C 1
ATOM 904 O O . LEU A 1 113 ? 8.706 -9.427 -9.990 1.00 61.25 113 LEU A O 1
ATOM 908 N N . GLY A 1 114 ? 9.842 -10.682 -11.467 1.00 59.97 114 GLY A N 1
ATOM 909 C CA . GLY A 1 114 ? 9.318 -10.037 -12.670 1.00 59.97 114 GLY A CA 1
ATOM 910 C C . GLY A 1 114 ? 7.794 -10.130 -12.768 1.00 59.97 114 GLY A C 1
ATOM 911 O O . GLY A 1 114 ? 7.154 -9.144 -13.121 1.00 59.97 114 GLY A O 1
ATOM 912 N N . ASN A 1 115 ? 7.204 -11.252 -12.335 1.00 67.81 115 ASN A N 1
ATOM 913 C CA . ASN A 1 115 ? 5.751 -11.459 -12.326 1.00 67.81 115 ASN A CA 1
ATOM 914 C C . ASN A 1 115 ? 5.009 -10.566 -11.324 1.00 67.81 115 ASN A C 1
ATOM 916 O O . ASN A 1 115 ? 3.833 -10.287 -11.524 1.00 67.81 115 ASN A O 1
ATOM 920 N N . TYR A 1 116 ? 5.666 -10.110 -10.257 1.00 64.38 116 TYR A N 1
ATOM 921 C CA . TYR A 1 116 ? 5.077 -9.169 -9.296 1.00 64.38 116 TYR A CA 1
ATOM 922 C C . TYR A 1 116 ? 5.326 -7.707 -9.690 1.00 64.38 116 TYR A C 1
ATOM 924 O O . TYR A 1 116 ? 4.605 -6.812 -9.256 1.00 64.38 116 TYR A O 1
ATOM 932 N N . GLY A 1 117 ? 6.312 -7.463 -10.557 1.00 64.31 117 GLY A N 1
ATOM 933 C CA . GLY A 1 117 ? 6.596 -6.153 -11.131 1.00 64.31 117 GLY A CA 1
ATOM 934 C C . GLY A 1 117 ? 5.653 -5.733 -12.266 1.00 64.31 117 GLY A C 1
ATOM 935 O O . GLY A 1 117 ? 5.653 -4.558 -12.640 1.00 64.31 117 GLY A O 1
ATOM 936 N N . VAL A 1 118 ? 4.831 -6.643 -12.802 1.00 70.94 118 VAL A N 1
ATOM 937 C CA . VAL A 1 118 ? 3.858 -6.327 -13.862 1.00 70.94 118 VAL A CA 1
ATOM 938 C C . VAL A 1 118 ? 2.726 -5.431 -13.344 1.00 70.94 118 VAL A C 1
ATOM 940 O O . VAL A 1 118 ? 2.296 -5.521 -12.192 1.00 70.94 118 VAL A O 1
ATOM 943 N N . MET A 1 119 ? 2.176 -4.586 -14.220 1.00 73.75 119 MET A N 1
ATOM 944 C CA . MET A 1 119 ? 1.122 -3.633 -13.841 1.00 73.75 119 MET A CA 1
ATOM 945 C C . MET A 1 119 ? -0.149 -4.295 -13.289 1.00 73.75 119 MET A C 1
ATOM 947 O O . MET A 1 119 ? -0.791 -3.738 -12.400 1.00 73.75 119 MET A O 1
ATOM 951 N N . SER A 1 120 ? -0.509 -5.493 -13.755 1.00 74.44 120 SER A N 1
ATOM 952 C CA . SER A 1 120 ? -1.669 -6.223 -13.227 1.00 74.44 120 SER A CA 1
ATOM 953 C C . SER A 1 120 ? -1.474 -6.657 -11.770 1.00 74.44 120 SER A C 1
ATOM 955 O O . SER A 1 120 ? -2.393 -6.500 -10.966 1.00 74.44 120 SER A O 1
ATOM 957 N N . ALA A 1 121 ? -0.276 -7.123 -11.398 1.00 78.56 121 ALA A N 1
ATOM 958 C CA . ALA A 1 121 ? 0.054 -7.495 -10.024 1.00 78.56 121 ALA A CA 1
ATOM 959 C C . ALA A 1 121 ? 0.035 -6.270 -9.100 1.00 78.56 121 ALA A C 1
ATOM 961 O O . ALA A 1 121 ? -0.585 -6.305 -8.035 1.00 78.56 121 ALA A O 1
ATOM 962 N N . LYS A 1 122 ? 0.613 -5.148 -9.547 1.00 82.31 122 LYS A N 1
ATOM 963 C CA . LYS A 1 122 ? 0.581 -3.874 -8.810 1.00 82.31 122 LYS A CA 1
ATOM 964 C C . LYS A 1 122 ? -0.840 -3.363 -8.593 1.00 82.31 122 LYS A C 1
ATOM 966 O O . LYS A 1 122 ? -1.157 -2.892 -7.502 1.00 82.31 122 LYS A O 1
ATOM 971 N N . ASN A 1 123 ? -1.707 -3.494 -9.598 1.00 83.69 123 ASN A N 1
ATOM 972 C CA . ASN A 1 123 ? -3.119 -3.141 -9.474 1.00 83.69 123 ASN A CA 1
ATOM 973 C C . ASN A 1 123 ? -3.860 -4.064 -8.482 1.00 83.69 123 ASN A C 1
ATOM 975 O O . ASN A 1 123 ? -4.676 -3.608 -7.686 1.00 83.69 123 ASN A O 1
ATOM 979 N N . GLY A 1 124 ? -3.543 -5.360 -8.461 1.00 84.50 124 GLY A N 1
ATOM 980 C CA . GLY A 1 124 ? -4.057 -6.276 -7.438 1.00 84.50 124 GLY A CA 1
ATOM 981 C C . GLY A 1 124 ? -3.641 -5.858 -6.022 1.00 84.50 124 GLY A C 1
ATOM 982 O O . GLY A 1 124 ? -4.486 -5.749 -5.132 1.00 84.50 124 GLY A O 1
ATOM 983 N N . GLY A 1 125 ? -2.354 -5.545 -5.837 1.00 85.62 125 GLY A N 1
ATOM 984 C CA . GLY A 1 125 ? -1.800 -5.084 -4.562 1.00 85.62 125 GLY A CA 1
ATOM 985 C C . GLY A 1 125 ? -2.431 -3.780 -4.070 1.00 85.62 125 GLY A C 1
ATOM 986 O O . GLY A 1 125 ? -2.876 -3.713 -2.924 1.00 85.62 125 GLY A O 1
ATOM 987 N N . ILE A 1 126 ? -2.549 -2.762 -4.933 1.00 87.75 126 ILE A N 1
ATOM 988 C CA . ILE A 1 126 ? -3.143 -1.477 -4.535 1.00 87.75 126 ILE A CA 1
ATOM 989 C C . ILE A 1 126 ? -4.627 -1.613 -4.185 1.00 87.75 126 ILE A C 1
ATOM 991 O O . ILE A 1 126 ? -5.074 -1.043 -3.191 1.00 87.75 126 ILE A O 1
ATOM 995 N N . ASN A 1 127 ? -5.393 -2.402 -4.943 1.00 89.25 127 ASN A N 1
ATOM 996 C CA . ASN A 1 127 ? -6.812 -2.591 -4.656 1.00 89.25 127 ASN A CA 1
ATOM 997 C C . ASN A 1 127 ? -7.015 -3.309 -3.319 1.00 89.25 127 ASN A C 1
ATOM 999 O O . ASN A 1 127 ? -7.899 -2.923 -2.556 1.00 89.25 127 ASN A O 1
ATOM 1003 N N . ALA A 1 128 ? -6.160 -4.280 -2.981 1.00 88.81 128 ALA A N 1
ATOM 1004 C CA . ALA A 1 128 ? -6.171 -4.902 -1.660 1.00 88.81 128 ALA A CA 1
ATOM 1005 C C . ALA A 1 128 ? -5.904 -3.872 -0.545 1.00 88.81 128 ALA A C 1
ATOM 1007 O O . ALA A 1 128 ? -6.667 -3.810 0.418 1.00 88.81 128 ALA A O 1
ATOM 1008 N N . ILE A 1 129 ? -4.897 -3.003 -0.708 1.00 90.12 129 ILE A N 1
ATOM 1009 C CA . ILE A 1 129 ? -4.588 -1.926 0.250 1.00 90.12 129 ILE A CA 1
ATOM 1010 C C . ILE A 1 129 ? -5.780 -0.969 0.416 1.00 90.12 129 ILE A C 1
ATOM 1012 O O . ILE A 1 129 ? -6.156 -0.636 1.544 1.00 90.12 129 ILE A O 1
ATOM 1016 N N . ILE A 1 130 ? -6.398 -0.532 -0.686 1.00 89.62 130 ILE A N 1
ATOM 1017 C CA . ILE A 1 130 ? -7.558 0.371 -0.661 1.00 89.62 130 ILE A CA 1
ATOM 1018 C C . ILE A 1 130 ? -8.724 -0.294 0.074 1.00 89.62 130 ILE A C 1
ATOM 1020 O O . ILE A 1 130 ? -9.291 0.311 0.985 1.00 89.62 130 ILE A O 1
ATOM 1024 N N . MET A 1 131 ? -9.047 -1.545 -0.260 1.00 89.56 131 MET A N 1
ATOM 1025 C CA . MET A 1 131 ? -10.132 -2.290 0.380 1.00 89.56 131 MET A CA 1
ATOM 1026 C C . MET A 1 131 ? -9.901 -2.455 1.883 1.00 89.56 131 MET A C 1
ATOM 1028 O O . MET A 1 131 ? -10.806 -2.186 2.675 1.00 89.56 131 MET A O 1
ATOM 1032 N N . THR A 1 132 ? -8.682 -2.815 2.293 1.00 88.88 132 THR A N 1
ATOM 1033 C CA . THR A 1 132 ? -8.304 -2.885 3.709 1.00 88.88 132 THR A CA 1
ATOM 1034 C C . THR A 1 132 ? -8.474 -1.535 4.404 1.00 88.88 132 THR A C 1
ATOM 1036 O O . THR A 1 132 ? -9.013 -1.474 5.505 1.00 88.88 132 THR A O 1
ATOM 1039 N N . THR A 1 133 ? -8.097 -0.439 3.748 1.00 89.88 133 THR A N 1
ATOM 1040 C CA . THR A 1 133 ? -8.210 0.918 4.304 1.00 89.88 133 THR A CA 1
ATOM 1041 C C . THR A 1 133 ? -9.659 1.362 4.472 1.00 89.88 133 THR A C 1
ATOM 1043 O O . THR A 1 133 ? -10.029 1.915 5.510 1.00 89.88 133 THR A O 1
ATOM 1046 N N . VAL A 1 134 ? -10.501 1.092 3.473 1.00 89.00 134 VAL A N 1
ATOM 1047 C CA . VAL A 1 134 ? -11.940 1.377 3.528 1.00 89.00 134 VAL A CA 1
ATOM 1048 C C . VAL A 1 134 ? -12.598 0.569 4.645 1.00 89.00 134 VAL A C 1
ATOM 1050 O O . VAL A 1 134 ? -13.364 1.127 5.431 1.00 89.00 134 VAL A O 1
ATOM 1053 N N . LEU A 1 135 ? -12.257 -0.715 4.776 1.00 87.25 135 LEU A N 1
ATOM 1054 C CA . LEU A 1 135 ? -12.749 -1.566 5.857 1.00 87.25 135 LEU A CA 1
ATOM 1055 C C . LEU A 1 135 ? -12.331 -1.029 7.237 1.00 87.25 135 LEU A C 1
ATOM 1057 O O . LEU A 1 135 ? -13.189 -0.851 8.103 1.00 87.25 135 LEU A O 1
ATOM 1061 N N . SER A 1 136 ? -11.046 -0.699 7.421 1.00 86.31 136 SER A N 1
ATOM 1062 C CA . SER A 1 136 ? -10.521 -0.083 8.649 1.00 86.31 136 SER A CA 1
ATOM 1063 C C . SER A 1 136 ? -11.272 1.203 9.003 1.00 86.31 136 SER A C 1
ATOM 1065 O O . SER A 1 136 ? -11.611 1.432 10.164 1.00 86.31 136 SER A O 1
ATOM 1067 N N . PHE A 1 137 ? -11.590 2.031 8.005 1.00 87.12 137 PHE A N 1
ATOM 1068 C CA . PHE A 1 137 ? -12.351 3.261 8.203 1.00 87.12 137 PHE A CA 1
ATOM 1069 C C . PHE A 1 137 ? -13.815 3.002 8.595 1.00 87.12 137 PHE A C 1
ATOM 1071 O O . PHE A 1 137 ? -14.339 3.670 9.489 1.00 87.12 137 PHE A O 1
ATOM 1078 N N . ILE A 1 138 ? -14.477 2.017 7.978 1.00 85.19 138 ILE A N 1
ATOM 1079 C CA . ILE A 1 138 ? -15.844 1.613 8.346 1.00 85.19 138 ILE A CA 1
ATOM 1080 C C . ILE A 1 138 ? -15.879 1.105 9.790 1.00 85.19 138 ILE A C 1
ATOM 1082 O O . ILE A 1 138 ? -16.781 1.470 10.547 1.00 85.19 138 ILE A O 1
ATOM 1086 N N . TRP A 1 139 ? -14.904 0.286 10.188 1.00 83.75 139 TRP A N 1
ATOM 1087 C CA . TRP A 1 139 ? -14.795 -0.212 11.560 1.00 83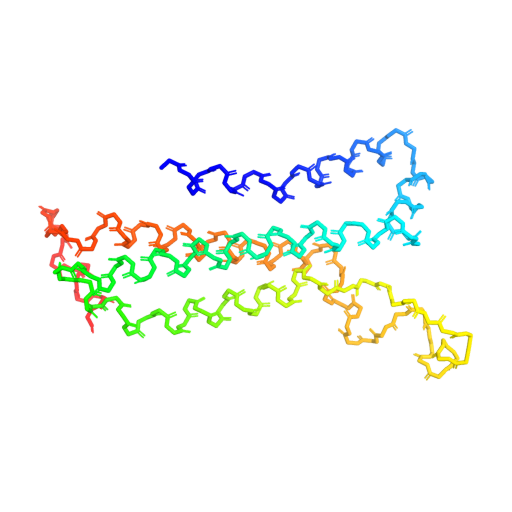.75 139 TRP A CA 1
ATOM 1088 C C . TRP A 1 139 ? -14.551 0.913 12.553 1.00 83.75 139 TRP A C 1
ATOM 1090 O O . TRP A 1 139 ? -15.232 0.964 13.571 1.00 83.75 139 TRP A O 1
ATOM 1100 N N . TYR A 1 140 ? -13.679 1.864 12.227 1.00 83.00 140 TYR A N 1
ATOM 1101 C CA . TYR A 1 140 ? -13.475 3.058 13.040 1.00 83.00 140 TYR A CA 1
ATOM 1102 C C . TYR A 1 140 ? -14.776 3.861 13.241 1.00 83.00 140 TYR A C 1
ATOM 1104 O O . TYR A 1 140 ? -15.141 4.185 14.368 1.00 83.00 140 TYR A O 1
ATOM 1112 N N . GLN A 1 141 ? -15.548 4.104 12.176 1.00 80.19 141 GLN A N 1
ATOM 1113 C CA . GLN A 1 141 ? -16.833 4.822 12.255 1.00 80.19 141 GLN A CA 1
ATOM 1114 C C . GLN A 1 141 ? -17.914 4.068 13.049 1.00 80.19 141 GLN A C 1
ATOM 1116 O O . GLN A 1 141 ? -18.817 4.683 13.622 1.00 80.19 141 GLN A O 1
ATOM 1121 N N . ARG A 1 142 ? -17.857 2.732 13.059 1.00 74.25 142 ARG A N 1
ATOM 1122 C CA . ARG A 1 142 ? -18.851 1.863 13.712 1.00 74.25 142 ARG A CA 1
ATOM 1123 C C . ARG A 1 142 ? -18.404 1.331 15.076 1.00 74.25 142 ARG A C 1
ATOM 1125 O O . ARG A 1 142 ? -19.219 0.724 15.758 1.00 74.25 142 ARG A O 1
ATOM 1132 N N . GLY A 1 143 ? -17.160 1.580 15.489 1.00 68.06 143 GLY A N 1
ATOM 1133 C CA . GLY A 1 143 ? -16.541 0.990 16.680 1.00 68.06 143 GLY A CA 1
ATOM 1134 C C . GLY A 1 143 ? -17.282 1.266 17.986 1.00 68.06 143 GLY A C 1
ATOM 1135 O O . GLY A 1 143 ? -17.341 0.392 18.840 1.00 68.06 143 GLY A O 1
ATOM 1136 N N . ASN A 1 144 ? -17.897 2.446 18.103 1.00 64.69 144 ASN A N 1
ATOM 1137 C CA . ASN A 1 144 ? -18.608 2.891 19.307 1.00 64.69 144 ASN A CA 1
ATOM 1138 C C . ASN A 1 144 ? -20.131 3.010 19.094 1.00 64.69 144 ASN A C 1
ATOM 1140 O O . ASN A 1 144 ? -20.815 3.710 19.835 1.00 64.69 144 ASN A O 1
ATOM 1144 N N . ARG A 1 145 ? -20.674 2.404 18.026 1.00 63.31 145 ARG A N 1
ATOM 1145 C CA . ARG A 1 145 ? -22.109 2.458 17.706 1.00 63.31 145 ARG A CA 1
ATOM 1146 C C . ARG A 1 145 ? -22.735 1.079 17.874 1.00 63.31 145 ARG A C 1
ATOM 1148 O O . ARG A 1 145 ? -22.306 0.119 17.240 1.00 63.31 145 ARG A O 1
ATOM 1155 N N . VAL A 1 146 ? -23.792 0.998 18.682 1.00 61.12 146 VAL A N 1
ATOM 1156 C CA . VAL A 1 146 ? -24.623 -0.207 18.785 1.00 61.12 146 VAL A CA 1
ATOM 1157 C C . VAL A 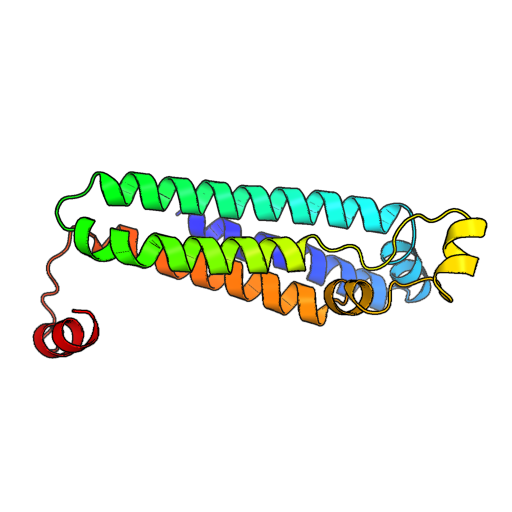1 146 ? -25.460 -0.323 17.504 1.00 61.12 146 VAL A C 1
ATOM 1159 O O . VAL A 1 146 ? -26.122 0.647 17.127 1.00 61.12 146 VAL A O 1
ATOM 1162 N N . PRO A 1 147 ? -25.433 -1.459 16.788 1.00 59.34 147 PRO A N 1
ATOM 1163 C CA . PRO A 1 147 ? -26.227 -1.623 15.577 1.00 59.34 147 PRO A CA 1
ATOM 1164 C C . PRO A 1 147 ? -27.726 -1.658 15.923 1.00 59.34 147 PRO A C 1
ATOM 1166 O O . PRO A 1 147 ? -28.192 -2.580 16.582 1.00 59.34 147 PRO A O 1
ATOM 1169 N N . THR A 1 148 ? -28.481 -0.653 15.466 1.00 57.44 148 THR A N 1
ATOM 1170 C CA . THR A 1 148 ? -29.936 -0.498 15.698 1.00 57.44 148 THR A CA 1
ATOM 1171 C C . THR A 1 148 ? -30.811 -1.086 14.584 1.00 57.44 148 THR A C 1
ATOM 1173 O O . THR A 1 148 ? -32.035 -1.023 14.652 1.00 57.44 148 THR A O 1
ATOM 1176 N N . VAL A 1 149 ? -30.203 -1.651 13.538 1.00 61.16 149 VAL A N 1
ATOM 1177 C CA . VAL A 1 149 ? -30.912 -2.240 12.390 1.00 61.16 149 VAL A CA 1
ATOM 1178 C C . VAL A 1 149 ? -31.568 -3.575 12.752 1.00 61.16 149 VAL A C 1
ATOM 1180 O O . VAL A 1 149 ? -31.010 -4.358 13.516 1.00 61.16 149 VAL A O 1
ATOM 1183 N N . SER A 1 150 ? -32.721 -3.880 12.152 1.00 57.66 150 SER A N 1
ATOM 1184 C CA . SER A 1 150 ? -33.513 -5.094 12.436 1.00 57.66 150 SER A CA 1
ATOM 1185 C C . SER A 1 150 ? -32.738 -6.405 12.242 1.00 57.66 150 SER A C 1
ATOM 1187 O O . SER A 1 150 ? -32.965 -7.374 12.964 1.00 57.66 150 SER A O 1
ATOM 1189 N N . TRP A 1 151 ? -31.767 -6.428 11.326 1.00 66.12 151 TRP A N 1
ATOM 1190 C CA . TRP A 1 151 ? -30.906 -7.587 11.068 1.00 66.12 151 TRP A CA 1
ATOM 1191 C C . TRP A 1 151 ? -29.626 -7.617 11.926 1.00 66.12 151 TRP A C 1
ATOM 1193 O O . TRP A 1 151 ? -28.790 -8.504 11.773 1.00 66.12 151 TRP A O 1
ATOM 1203 N N . ALA A 1 152 ? -29.450 -6.677 12.862 1.00 59.22 152 ALA A N 1
ATOM 1204 C CA . ALA A 1 152 ? -28.263 -6.592 13.719 1.00 59.22 152 ALA A CA 1
ATOM 1205 C C . ALA A 1 152 ? -27.987 -7.887 14.496 1.00 59.22 152 ALA A C 1
ATOM 1207 O O . ALA A 1 152 ? -26.829 -8.277 14.635 1.00 59.22 152 ALA A O 1
ATOM 1208 N N . LYS A 1 153 ? -29.039 -8.584 14.952 1.00 58.84 153 LYS A N 1
ATOM 1209 C CA . LYS A 1 153 ? -28.905 -9.894 15.611 1.00 58.84 153 LYS A CA 1
ATOM 1210 C C . LYS A 1 153 ? -28.275 -10.933 14.685 1.00 58.84 153 LYS A C 1
ATOM 1212 O O . LYS A 1 153 ? -27.362 -11.634 15.098 1.00 58.84 153 LYS A O 1
ATOM 1217 N N . PHE A 1 154 ? -28.721 -10.998 13.437 1.00 58.59 154 PHE A N 1
ATOM 1218 C CA . PHE A 1 154 ? -28.262 -12.002 12.481 1.00 58.59 154 PHE A CA 1
ATOM 1219 C C . PHE A 1 154 ? -26.852 -11.679 11.950 1.00 58.59 154 PHE A C 1
ATOM 1221 O O . PHE A 1 154 ? -26.020 -12.570 11.814 1.00 58.59 154 PHE A O 1
ATOM 1228 N N . GLY A 1 155 ? -26.530 -10.395 11.762 1.00 59.59 155 GLY A N 1
ATOM 1229 C CA . GLY A 1 155 ? -25.180 -9.957 11.394 1.00 59.59 155 GLY A CA 1
ATOM 1230 C C . GLY A 1 155 ? -24.143 -10.132 12.503 1.00 59.59 155 GLY A C 1
ATOM 1231 O O . GLY A 1 155 ? -22.987 -10.422 12.208 1.00 59.59 155 GLY A O 1
ATOM 1232 N N . ASN A 1 156 ? -24.542 -10.003 13.771 1.00 60.25 156 ASN A N 1
ATOM 1233 C CA . ASN A 1 156 ? -23.655 -10.288 14.900 1.00 60.25 156 ASN A CA 1
ATOM 1234 C C . ASN A 1 156 ? -23.375 -11.790 15.063 1.00 60.25 156 ASN A C 1
ATOM 1236 O O . ASN A 1 156 ? -22.279 -12.124 15.491 1.00 60.25 156 ASN A O 1
ATOM 1240 N N . ILE A 1 157 ? -24.298 -12.682 14.682 1.00 62.31 157 ILE A N 1
ATOM 1241 C CA . ILE A 1 157 ? -24.061 -14.141 14.702 1.00 62.31 157 ILE A CA 1
ATOM 1242 C C . ILE A 1 157 ? -22.977 -14.548 13.693 1.00 62.31 157 ILE A C 1
ATOM 1244 O O . ILE A 1 157 ? -22.206 -15.456 13.964 1.00 62.31 157 ILE A O 1
ATOM 1248 N N . PHE A 1 158 ? -22.879 -13.862 12.553 1.00 52.28 158 PHE A N 1
ATOM 1249 C CA . PHE A 1 158 ? -21.840 -14.125 11.547 1.00 52.28 158 PHE A CA 1
ATOM 1250 C C . PHE A 1 158 ? -20.478 -13.477 11.856 1.00 52.28 158 PHE A C 1
ATOM 1252 O O . PHE A 1 158 ? -19.482 -13.831 11.230 1.00 52.28 158 PHE A O 1
ATOM 1259 N N . MET A 1 159 ? -20.437 -12.488 12.757 1.00 49.97 159 MET A N 1
ATOM 1260 C CA . MET A 1 159 ? -19.220 -11.740 13.121 1.00 49.97 159 MET A CA 1
ATOM 1261 C C . MET A 1 159 ? -18.646 -12.105 14.501 1.00 49.97 159 MET A C 1
ATOM 1263 O O . MET A 1 159 ? -17.524 -11.679 14.801 1.00 49.97 159 MET A O 1
ATOM 1267 N N . GLY A 1 160 ? -19.412 -12.817 15.335 1.00 39.50 160 GLY A N 1
ATOM 1268 C CA . GLY A 1 160 ? -18.968 -13.389 16.612 1.00 39.50 160 GLY A CA 1
ATOM 1269 C C . GLY A 1 160 ? -18.221 -14.696 16.408 1.00 39.50 160 GLY A C 1
ATOM 1270 O O . GLY A 1 160 ? -17.198 -14.880 17.105 1.00 39.50 160 GLY A O 1
#

Foldseek 3Di:
DVLVVLVCQVVVVVVVLVVQCVVPVVVSVVCCDDDNVVVVLVSLLVSLVVLVVLLVVLLVLLVVEDQSVLCVVVVVVLVVLSVVLSCLQNQALFDPDDPVVCVVCVHRGNPPSNVSNDPVNNVVSVVSSSVSSVVSVVCSVCRHPDDPDPCSVVVVVVSD